Protein AF-C4FLY3-F1 (afdb_monomer)

Radius of gyration: 10.32 Å; Cα contacts (8 Å, |Δi|>4): 82; chains: 1; bounding box: 27×21×24 Å

Solvent-accessible surface area (backbone atoms only — not comparable to full-atom values): 2986 Å² total; per-residue (Å²): 136,85,80,58,61,50,77,47,72,55,93,96,54,60,68,68,59,56,44,53,53,55,56,72,63,67,61,19,26,37,36,69,36,75,95,79,61,34,32,38,40,31,66,56,69,75,48,78,86

Foldseek 3Di:
DPPFKDKDADPPDDQVNVQVVLLVVQQAEWERDVVVRTIMHGNHHYDYD

Sequence (49 aa):
MQGKAIDINISGVPLHILRDVAISLKAGGVGYYPSSNFVHIDTGRIRYW

Mean predicted aligned error: 1.95 Å

InterPro domains:
  IPR009045 Peptidase M74/Hedgehog-like, zinc-binding domain superfamily [G3DSA:3.30.1380.10] (1-49)
  IPR009045 Peptidase M74/Hedgehog-like, zinc-bin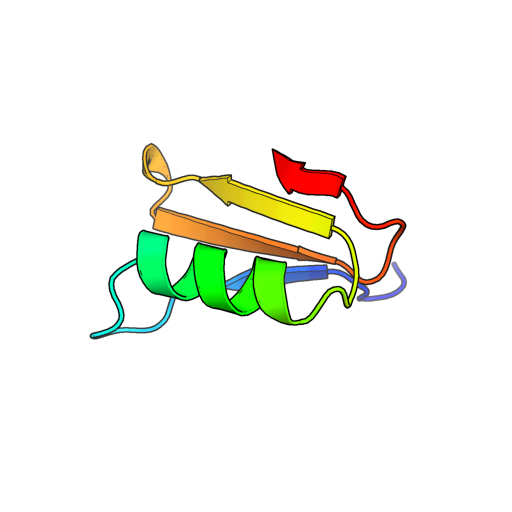ding domain superfamily [SSF55166] (1-49)
  IPR010275 Peptidoglycan L,D-endopeptidase MepK [PF05951] (1-49)
  IPR010275 Peptidoglycan L,D-endopeptidase MepK [PTHR37425] (1-49)

pLDDT: mean 97.68, std 2.97, range [78.5, 98.88]

Secondary structure (DSSP, 8-state):
----EEEE--TTS-HHHHHHHHHHTTSSEEEEEGGGTEEEEESSSSEE-

Structure (mmCIF, N/CA/C/O backbone):
data_AF-C4FLY3-F1
#
_entry.id   AF-C4FLY3-F1
#
loop_
_atom_site.group_PDB
_atom_site.id
_atom_site.type_symbol
_atom_site.label_atom_id
_atom_site.label_alt_id
_atom_site.label_comp_id
_atom_site.label_asym_id
_atom_site.label_entity_id
_atom_site.label_seq_id
_atom_site.pdbx_PDB_ins_code
_atom_site.Cartn_x
_atom_site.Cartn_y
_atom_site.Cartn_z
_atom_site.occupancy
_atom_site.B_iso_or_equiv
_atom_site.auth_seq_id
_atom_site.auth_comp_id
_atom_site.auth_asym_id
_atom_site.auth_atom_id
_atom_site.pdbx_PDB_model_num
ATOM 1 N N . MET A 1 1 ? 11.793 14.100 -4.764 1.00 78.50 1 MET A N 1
ATOM 2 C CA . MET A 1 1 ? 10.686 13.127 -4.592 1.00 78.50 1 MET A CA 1
ATOM 3 C C . MET A 1 1 ? 9.763 13.205 -5.801 1.00 78.50 1 MET A C 1
ATOM 5 O O . MET A 1 1 ? 9.519 14.313 -6.249 1.00 78.50 1 MET A O 1
ATOM 9 N N . GLN A 1 2 ? 9.293 12.072 -6.343 1.00 92.56 2 GLN A N 1
ATOM 10 C CA . GLN A 1 2 ? 8.427 12.035 -7.543 1.00 92.56 2 GLN A CA 1
ATOM 11 C C . GLN A 1 2 ? 6.933 11.802 -7.235 1.00 92.56 2 GLN A C 1
ATOM 13 O O . GLN A 1 2 ? 6.129 11.866 -8.153 1.00 92.56 2 GLN A O 1
ATOM 18 N N . GLY A 1 3 ? 6.559 11.508 -5.980 1.00 94.25 3 GLY A N 1
ATOM 19 C CA . GLY A 1 3 ? 5.151 11.315 -5.593 1.00 94.25 3 GLY A CA 1
ATOM 20 C C . GLY A 1 3 ? 4.480 10.083 -6.214 1.00 94.25 3 GLY A C 1
ATOM 21 O O . GLY A 1 3 ? 3.327 10.151 -6.612 1.00 94.25 3 GLY A O 1
ATOM 22 N N . LYS A 1 4 ? 5.209 8.967 -6.342 1.00 97.12 4 LYS A N 1
ATOM 23 C CA . LYS A 1 4 ? 4.760 7.751 -7.052 1.00 97.12 4 LYS A CA 1
ATOM 24 C C . LYS A 1 4 ? 4.214 6.640 -6.147 1.00 97.12 4 LYS A C 1
ATOM 26 O O . LYS A 1 4 ? 4.119 5.499 -6.593 1.00 97.12 4 LYS A O 1
ATOM 31 N N . ALA A 1 5 ? 3.922 6.950 -4.888 1.00 98.19 5 ALA A N 1
ATOM 32 C CA . ALA A 1 5 ? 3.410 5.989 -3.923 1.00 98.19 5 ALA A CA 1
ATOM 33 C C . ALA A 1 5 ? 2.458 6.655 -2.926 1.00 98.19 5 ALA A C 1
ATOM 35 O O . ALA A 1 5 ? 2.581 7.855 -2.667 1.00 98.19 5 ALA A O 1
ATOM 36 N N . ILE A 1 6 ? 1.539 5.868 -2.374 1.00 98.06 6 ILE A N 1
ATO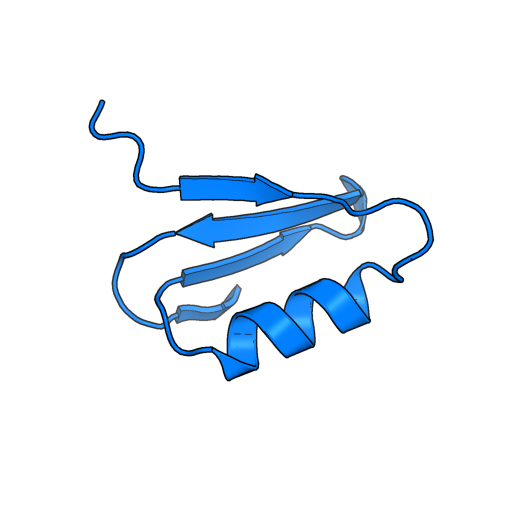M 37 C CA . ILE A 1 6 ? 0.594 6.276 -1.335 1.00 98.06 6 ILE A CA 1
ATOM 38 C C . ILE A 1 6 ? 0.350 5.123 -0.358 1.00 98.06 6 ILE A C 1
ATOM 40 O O . ILE A 1 6 ? 0.264 3.965 -0.765 1.00 98.06 6 ILE A O 1
ATOM 44 N N . ASP A 1 7 ? 0.186 5.466 0.916 1.00 98.56 7 ASP A N 1
ATOM 45 C CA . ASP A 1 7 ? -0.332 4.572 1.948 1.00 98.56 7 ASP A CA 1
ATOM 46 C C . ASP A 1 7 ? -1.803 4.928 2.188 1.00 98.56 7 ASP A C 1
ATOM 48 O O . ASP A 1 7 ? -2.127 6.078 2.494 1.00 98.56 7 ASP A O 1
ATOM 52 N N . ILE A 1 8 ? -2.708 3.968 1.992 1.00 98.12 8 ILE A N 1
ATOM 53 C CA . ILE A 1 8 ? -4.154 4.212 1.984 1.00 98.12 8 ILE A CA 1
ATOM 54 C C . ILE A 1 8 ? -4.915 3.273 2.925 1.00 98.12 8 ILE A C 1
ATOM 56 O O . ILE A 1 8 ? -4.656 2.073 3.012 1.00 98.12 8 ILE A O 1
ATOM 60 N N . ASN A 1 9 ? -5.913 3.847 3.594 1.00 98.31 9 ASN A N 1
ATOM 61 C CA . ASN A 1 9 ? -6.997 3.161 4.284 1.00 98.31 9 ASN A CA 1
ATOM 62 C C . ASN A 1 9 ? -8.316 3.844 3.889 1.00 98.31 9 ASN A C 1
ATOM 64 O O . ASN A 1 9 ? -8.356 5.069 3.769 1.00 98.31 9 ASN A O 1
ATOM 68 N N . ILE A 1 10 ? -9.381 3.069 3.677 1.00 97.88 10 ILE A N 1
ATOM 69 C CA . ILE A 1 10 ? -10.708 3.595 3.349 1.00 97.88 10 ILE A CA 1
ATOM 70 C C . ILE A 1 10 ? -11.679 3.170 4.452 1.00 97.88 10 ILE A C 1
ATOM 72 O O . ILE A 1 10 ? -11.923 1.979 4.647 1.00 97.88 10 ILE A O 1
ATOM 76 N N . SER A 1 11 ? -12.260 4.149 5.151 1.00 97.38 11 SER A N 1
ATOM 77 C CA . SER A 1 11 ? -13.263 3.892 6.190 1.00 97.38 11 SER A CA 1
ATOM 78 C C . SER A 1 11 ? -14.432 3.077 5.631 1.00 97.38 11 SER A C 1
ATOM 80 O O . SER A 1 11 ? -14.960 3.384 4.563 1.00 97.38 11 SER A O 1
ATOM 82 N N 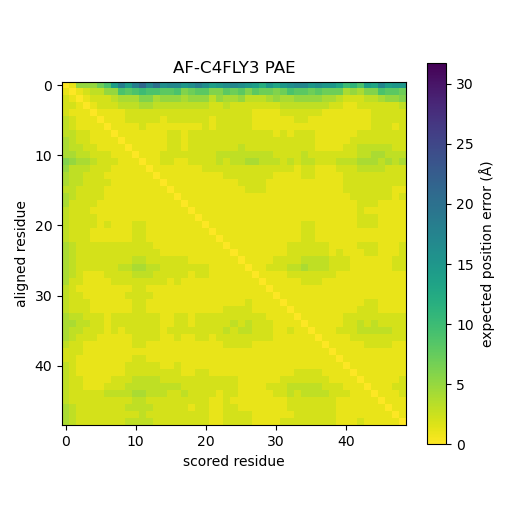. GLY A 1 12 ? -14.822 2.023 6.347 1.00 97.62 12 GLY A N 1
ATOM 83 C CA . GLY A 1 12 ? -15.878 1.101 5.923 1.00 97.62 12 GLY A CA 1
ATOM 84 C C . GLY A 1 12 ? -15.440 0.025 4.922 1.00 97.62 12 GLY A C 1
ATOM 85 O O . GLY A 1 12 ? -16.231 -0.869 4.635 1.00 97.62 12 GLY A O 1
ATOM 86 N N . VAL A 1 13 ? -14.195 0.047 4.433 1.00 98.19 13 VAL A N 1
ATOM 87 C CA . VAL A 1 13 ? -13.641 -1.015 3.580 1.00 98.19 13 VAL A CA 1
ATOM 88 C C . VAL A 1 13 ? -12.675 -1.873 4.401 1.00 98.19 13 VAL A C 1
ATOM 90 O O . VAL A 1 13 ? -11.674 -1.357 4.902 1.00 98.19 13 VAL A O 1
ATOM 93 N N . PRO A 1 14 ? -12.914 -3.191 4.536 1.00 98.31 14 PRO A N 1
ATOM 94 C CA . PRO A 1 14 ? -11.952 -4.074 5.181 1.00 98.31 14 PRO A CA 1
ATOM 95 C C . PRO A 1 14 ? -10.597 -4.038 4.462 1.00 98.31 14 PRO A C 1
ATOM 97 O O . PRO A 1 14 ? -10.529 -4.160 3.239 1.00 98.31 14 PRO A O 1
ATOM 100 N N . LEU A 1 15 ? -9.502 -3.921 5.217 1.00 98.31 15 LEU A N 1
ATOM 101 C CA . LEU A 1 15 ? -8.170 -3.683 4.648 1.00 98.31 15 LEU A CA 1
ATOM 102 C C . LEU A 1 15 ? -7.711 -4.776 3.664 1.00 98.31 15 LEU A C 1
ATOM 104 O O . LEU A 1 15 ? -7.041 -4.484 2.676 1.00 98.31 15 LEU A O 1
ATOM 108 N N . HIS A 1 16 ? -8.102 -6.031 3.900 1.00 98.56 16 HIS A N 1
ATOM 109 C CA . HIS A 1 16 ? -7.798 -7.142 2.995 1.00 98.56 16 HIS A CA 1
ATOM 110 C C . HIS A 1 16 ? -8.512 -7.007 1.638 1.00 98.56 16 HIS A C 1
ATOM 112 O O . HIS A 1 16 ? -7.913 -7.320 0.616 1.00 98.56 16 HIS A O 1
ATOM 118 N N . ILE A 1 17 ? -9.739 -6.470 1.609 1.00 98.69 17 ILE A N 1
ATOM 119 C CA . ILE A 1 17 ? -10.458 -6.183 0.359 1.00 98.69 17 ILE A CA 1
ATOM 120 C C . ILE A 1 17 ? -9.738 -5.076 -0.410 1.00 98.69 17 ILE A C 1
ATOM 122 O O . ILE A 1 17 ? -9.521 -5.206 -1.612 1.00 98.69 17 ILE A O 1
ATOM 126 N N . LEU A 1 18 ? -9.309 -4.013 0.281 1.00 98.56 18 LEU A N 1
ATOM 127 C CA . LEU A 1 18 ? -8.540 -2.932 -0.340 1.00 98.56 18 LEU A CA 1
ATOM 128 C C . LEU A 1 18 ? -7.237 -3.451 -0.970 1.00 98.56 18 LEU A C 1
ATOM 130 O O . LEU A 1 18 ? -6.920 -3.094 -2.105 1.00 98.56 18 LEU A O 1
ATOM 134 N N . ARG A 1 19 ? -6.517 -4.339 -0.269 1.00 98.62 19 ARG A N 1
ATOM 135 C CA . ARG A 1 19 ? -5.327 -5.025 -0.793 1.00 98.62 19 ARG A CA 1
ATOM 136 C C . ARG A 1 19 ? -5.651 -5.825 -2.054 1.00 98.62 19 ARG A C 1
ATOM 138 O O . ARG A 1 19 ? -4.952 -5.682 -3.053 1.00 98.62 19 ARG A O 1
ATOM 145 N N . ASP A 1 20 ? -6.685 -6.660 -2.017 1.00 98.75 20 ASP A N 1
ATOM 146 C CA 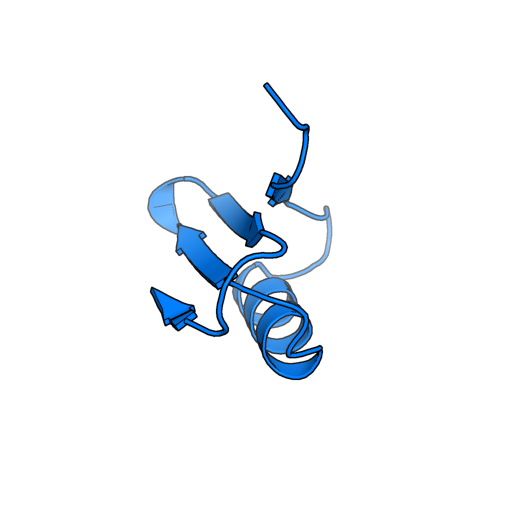. ASP A 1 20 ? -7.022 -7.557 -3.130 1.00 98.75 20 ASP A CA 1
ATOM 147 C C . ASP A 1 20 ? -7.430 -6.770 -4.382 1.00 98.75 20 ASP A C 1
ATOM 149 O O . ASP A 1 20 ? -7.001 -7.090 -5.495 1.00 98.75 20 ASP A O 1
ATOM 153 N N . VAL A 1 21 ? -8.168 -5.671 -4.197 1.00 98.50 21 VAL A N 1
ATOM 154 C CA . VAL A 1 21 ? -8.477 -4.724 -5.274 1.00 98.50 21 VAL A CA 1
ATOM 155 C C . VAL A 1 21 ? -7.195 -4.096 -5.823 1.00 98.50 21 VAL A C 1
ATOM 157 O O . VAL A 1 21 ? -6.987 -4.138 -7.034 1.00 98.50 21 VAL A O 1
ATOM 160 N N . ALA A 1 22 ? -6.299 -3.585 -4.973 1.00 98.50 22 ALA A N 1
ATOM 161 C CA . ALA A 1 22 ? -5.034 -2.995 -5.418 1.00 98.50 22 ALA A CA 1
ATOM 162 C C . ALA A 1 22 ? -4.168 -3.986 -6.223 1.00 98.50 22 ALA A C 1
ATOM 164 O O . ALA A 1 22 ? -3.622 -3.627 -7.268 1.00 98.50 22 ALA A O 1
ATOM 165 N N . ILE A 1 23 ? -4.095 -5.250 -5.790 1.00 98.75 23 ILE A N 1
ATOM 166 C CA . ILE A 1 23 ? -3.396 -6.329 -6.507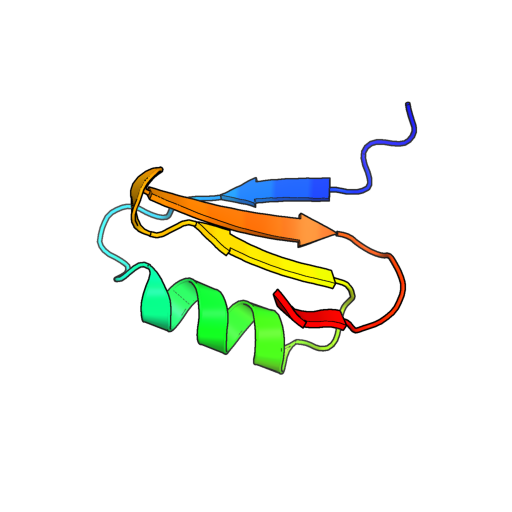 1.00 98.75 23 ILE A CA 1
ATOM 167 C C . ILE A 1 23 ? -4.023 -6.561 -7.888 1.00 98.75 23 ILE A C 1
ATOM 169 O O . ILE A 1 23 ? -3.296 -6.684 -8.880 1.00 98.75 23 ILE A O 1
ATOM 173 N N . SER A 1 24 ? -5.359 -6.587 -7.967 1.00 98.62 24 SER A N 1
ATOM 174 C CA . SER A 1 24 ? -6.095 -6.843 -9.214 1.00 98.62 24 SER A CA 1
ATOM 175 C C . SER A 1 24 ? -5.850 -5.792 -10.300 1.00 98.62 24 SER A C 1
ATOM 177 O O . SER A 1 24 ? -5.878 -6.126 -11.484 1.00 98.62 24 SER A O 1
ATOM 179 N N . LEU A 1 25 ? -5.533 -4.551 -9.910 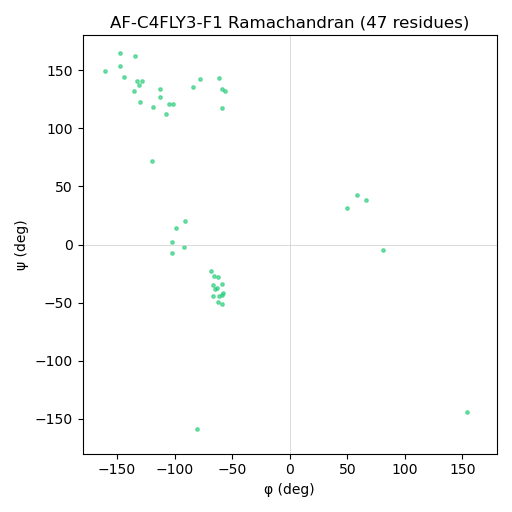1.00 98.00 25 LEU A N 1
ATOM 180 C CA . LEU A 1 25 ? -5.251 -3.458 -10.843 1.00 98.00 25 LEU A CA 1
ATOM 181 C C . LEU A 1 25 ? -3.944 -3.658 -11.616 1.00 98.00 25 LEU A C 1
ATOM 183 O O . LEU A 1 25 ? -3.779 -3.066 -12.680 1.00 98.00 25 LEU A O 1
ATOM 187 N N . LYS A 1 26 ? -3.004 -4.461 -11.090 1.00 97.81 26 LYS A N 1
ATOM 188 C CA . LYS A 1 26 ? -1.679 -4.705 -11.697 1.00 97.81 26 LYS A CA 1
ATOM 189 C C . LYS A 1 26 ? -0.939 -3.411 -12.089 1.00 97.81 26 LYS A C 1
ATOM 191 O O . LYS A 1 26 ? -0.169 -3.397 -13.046 1.00 97.81 26 LYS A O 1
ATOM 196 N N . ALA A 1 27 ? -1.166 -2.333 -11.336 1.00 97.69 27 ALA A N 1
ATOM 197 C CA . ALA A 1 27 ? -0.663 -0.991 -11.635 1.00 97.69 27 ALA A CA 1
ATOM 198 C C . ALA A 1 27 ? 0.698 -0.669 -10.982 1.00 97.69 27 ALA A C 1
ATOM 200 O O . ALA A 1 27 ? 1.250 0.407 -11.206 1.00 97.69 27 ALA A O 1
ATOM 201 N N . GLY A 1 28 ? 1.244 -1.603 -10.197 1.00 98.38 28 GLY A N 1
ATOM 202 C CA . GLY A 1 28 ? 2.582 -1.523 -9.622 1.00 98.38 28 GLY A CA 1
ATOM 203 C C . GLY A 1 28 ? 2.714 -2.335 -8.335 1.00 98.38 28 GLY A C 1
ATOM 204 O O . GLY A 1 28 ? 2.167 -3.439 -8.252 1.00 98.38 28 GLY A O 1
ATOM 205 N N . GLY A 1 29 ? 3.496 -1.841 -7.374 1.00 98.75 29 GLY A N 1
ATOM 206 C CA . GLY A 1 29 ? 3.749 -2.532 -6.110 1.00 98.75 29 GLY A CA 1
ATOM 207 C C . GLY A 1 29 ? 2.582 -2.406 -5.130 1.00 98.75 29 GLY A C 1
ATOM 208 O O . GLY A 1 29 ? 1.964 -1.346 -5.060 1.00 98.75 29 GLY A O 1
ATOM 209 N N . VAL A 1 30 ? 2.294 -3.472 -4.376 1.00 98.88 30 VAL A N 1
ATOM 210 C CA . VAL A 1 30 ? 1.300 -3.462 -3.288 1.00 98.88 30 VAL A CA 1
ATOM 211 C C . VAL A 1 30 ? 1.910 -4.059 -2.022 1.00 98.88 30 VAL A C 1
ATOM 213 O O . VAL A 1 30 ? 2.348 -5.206 -2.044 1.00 98.88 30 VAL A O 1
ATOM 216 N N . GLY A 1 31 ? 1.907 -3.297 -0.928 1.00 98.75 31 GLY A N 1
ATOM 217 C CA . GLY A 1 31 ? 2.357 -3.739 0.395 1.00 98.75 31 GLY A CA 1
ATOM 218 C C . GLY A 1 31 ? 1.201 -3.815 1.392 1.00 98.75 31 GLY A C 1
ATOM 219 O O . 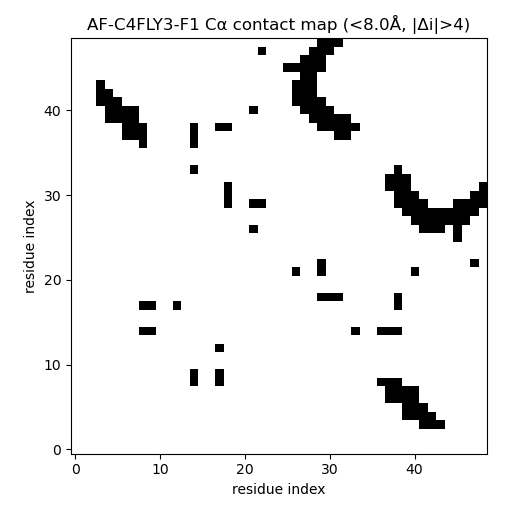GLY A 1 31 ? 0.402 -2.880 1.477 1.00 98.75 31 GLY A O 1
ATOM 220 N N . TYR A 1 32 ? 1.093 -4.897 2.160 1.00 98.75 32 TYR A N 1
ATOM 221 C CA . TYR A 1 32 ? 0.000 -5.116 3.108 1.00 98.75 32 TYR A CA 1
ATOM 222 C C . TYR A 1 32 ? 0.447 -4.970 4.567 1.00 98.75 32 TYR A C 1
ATOM 224 O O . TYR A 1 32 ? 1.161 -5.815 5.101 1.00 98.75 32 TYR A O 1
ATOM 232 N N . TYR A 1 33 ? -0.041 -3.926 5.248 1.00 98.56 33 TYR A N 1
ATOM 233 C CA . TYR A 1 33 ? 0.351 -3.591 6.621 1.00 98.56 33 TYR A CA 1
ATOM 234 C C . TYR A 1 33 ? -0.854 -3.615 7.576 1.00 98.56 33 TYR A C 1
ATOM 236 O O . TYR A 1 33 ? -1.296 -2.563 8.046 1.00 98.56 33 TYR A O 1
ATOM 244 N N . PRO A 1 34 ? -1.405 -4.799 7.913 1.00 97.56 34 PRO A N 1
ATOM 245 C CA . PRO A 1 34 ? -2.593 -4.903 8.762 1.00 97.56 34 PRO A CA 1
ATOM 246 C C . PRO A 1 34 ? -2.370 -4.362 10.177 1.00 97.56 34 PRO A C 1
ATOM 248 O O . PRO A 1 34 ? -3.246 -3.685 10.706 1.00 97.56 34 PRO A O 1
ATOM 251 N N . SER A 1 35 ? -1.187 -4.575 10.762 1.00 98.06 35 SER A N 1
ATOM 252 C CA . SER A 1 35 ? -0.850 -4.066 12.100 1.00 98.06 35 SER A CA 1
ATOM 253 C C . SER A 1 35 ? -0.780 -2.538 12.166 1.00 98.06 35 SER A C 1
ATOM 255 O O . SER A 1 35 ? -1.006 -1.958 13.223 1.00 98.06 35 SER A O 1
ATOM 257 N N . SER A 1 36 ? -0.476 -1.887 11.041 1.00 98.31 36 SER A N 1
ATOM 258 C CA . SER A 1 36 ? -0.430 -0.425 10.912 1.00 98.31 36 SER A CA 1
ATOM 259 C C . SER A 1 36 ? -1.672 0.146 10.219 1.00 98.31 36 SER A C 1
ATOM 261 O O . SER A 1 36 ? -1.769 1.355 10.040 1.00 98.31 36 SER A O 1
ATOM 263 N N . ASN A 1 37 ? -2.631 -0.715 9.868 1.00 97.81 37 ASN A N 1
ATOM 264 C CA . ASN A 1 37 ? -3.920 -0.376 9.280 1.00 97.81 37 ASN A CA 1
ATOM 265 C C . ASN A 1 37 ? -3.845 0.403 7.946 1.00 97.81 37 ASN A C 1
ATOM 267 O O . ASN A 1 37 ? -4.617 1.337 7.743 1.00 97.81 37 ASN A O 1
ATOM 271 N N . PHE A 1 38 ? -2.956 0.030 7.016 1.00 98.75 38 PHE A N 1
ATOM 272 C CA . PHE A 1 38 ? -2.927 0.608 5.661 1.00 98.75 38 PHE A CA 1
ATOM 273 C C . PHE A 1 38 ? -2.464 -0.388 4.581 1.00 98.75 38 PHE A C 1
ATOM 275 O O . PHE A 1 38 ? -1.895 -1.444 4.868 1.00 98.75 38 PHE A O 1
ATOM 282 N N . VAL A 1 39 ? -2.720 -0.034 3.320 1.00 98.81 39 VAL A N 1
ATOM 283 C CA . VAL A 1 39 ? -2.157 -0.674 2.125 1.00 98.81 39 VAL A CA 1
ATOM 284 C C . VAL A 1 39 ? -1.224 0.319 1.442 1.00 98.81 39 VAL A C 1
ATOM 286 O O . VAL A 1 39 ? -1.628 1.445 1.161 1.00 98.81 39 VAL A O 1
ATOM 289 N N . HIS A 1 40 ? 0.010 -0.095 1.174 1.00 98.81 40 HIS A N 1
ATOM 290 C CA . HIS A 1 40 ? 0.952 0.658 0.352 1.00 98.81 40 HIS A CA 1
ATOM 291 C C . HIS A 1 40 ? 0.699 0.364 -1.124 1.00 98.81 40 HIS A C 1
ATOM 293 O O . HIS A 1 40 ? 0.559 -0.803 -1.492 1.00 98.81 40 HIS A O 1
ATOM 299 N N . ILE A 1 41 ? 0.693 1.389 -1.974 1.00 98.56 41 ILE A N 1
ATOM 300 C CA . ILE A 1 41 ? 0.590 1.244 -3.429 1.00 98.56 41 ILE A CA 1
ATOM 301 C C . ILE A 1 41 ? 1.612 2.163 -4.099 1.00 98.56 41 ILE A C 1
ATOM 303 O O . ILE A 1 41 ? 1.677 3.348 -3.775 1.00 98.56 41 ILE A O 1
ATOM 307 N N . ASP A 1 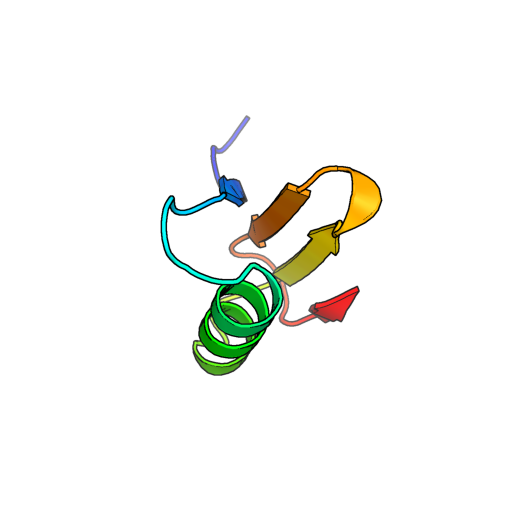42 ? 2.372 1.645 -5.067 1.00 98.50 42 ASP A N 1
ATOM 308 C CA . ASP A 1 42 ? 3.314 2.422 -5.884 1.00 98.50 42 ASP A CA 1
ATOM 309 C C . ASP A 1 42 ? 3.222 2.096 -7.377 1.00 98.50 42 ASP A C 1
ATOM 311 O O . ASP A 1 42 ? 2.716 1.045 -7.755 1.00 98.50 42 ASP A O 1
ATOM 315 N N . THR A 1 43 ? 3.754 2.969 -8.239 1.00 98.06 43 THR A N 1
ATOM 316 C CA . THR A 1 43 ? 3.742 2.788 -9.709 1.00 98.06 43 THR A CA 1
ATOM 317 C C . THR A 1 43 ? 4.978 2.057 -10.265 1.00 98.06 43 THR A C 1
ATOM 319 O O . THR A 1 43 ? 5.359 2.261 -11.421 1.00 98.06 43 THR A O 1
ATOM 322 N N . GLY A 1 44 ? 5.713 1.318 -9.433 1.00 97.06 44 GLY A N 1
ATOM 323 C CA . GLY A 1 44 ? 6.912 0.573 -9.814 1.00 97.06 44 GLY A CA 1
ATOM 324 C C . GLY A 1 44 ? 6.600 -0.773 -10.474 1.00 97.06 44 GLY A C 1
ATOM 325 O O . GLY A 1 44 ? 5.513 -1.008 -10.993 1.00 97.06 44 GLY A O 1
ATOM 326 N N . ARG A 1 45 ? 7.568 -1.699 -10.454 1.00 97.75 45 ARG A N 1
ATOM 327 C CA . ARG A 1 45 ? 7.342 -3.074 -10.936 1.00 97.75 45 ARG A CA 1
ATOM 328 C C . ARG A 1 45 ? 6.262 -3.758 -10.100 1.00 97.75 45 ARG A C 1
ATOM 330 O O . ARG A 1 45 ? 6.251 -3.590 -8.879 1.00 97.75 45 ARG A O 1
ATOM 337 N N . ILE A 1 46 ? 5.440 -4.583 -10.747 1.00 98.44 46 ILE A N 1
ATOM 338 C CA . ILE A 1 46 ? 4.458 -5.431 -10.066 1.00 98.44 4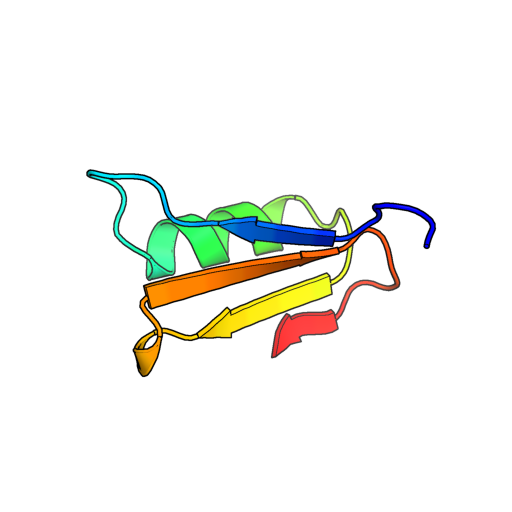6 ILE A CA 1
ATOM 339 C C . ILE A 1 46 ? 5.193 -6.349 -9.086 1.00 98.44 46 ILE A C 1
ATOM 341 O O . ILE A 1 46 ? 6.039 -7.147 -9.488 1.00 98.44 46 ILE A O 1
ATOM 345 N N . ARG A 1 47 ? 4.889 -6.187 -7.800 1.00 98.44 47 ARG A N 1
ATOM 346 C CA . ARG A 1 47 ? 5.443 -6.956 -6.683 1.00 98.44 47 ARG A CA 1
ATOM 347 C C . ARG A 1 47 ? 4.518 -6.807 -5.483 1.00 98.44 47 ARG A C 1
ATOM 349 O O . ARG A 1 47 ? 3.879 -5.767 -5.333 1.00 98.44 47 ARG A O 1
ATOM 356 N N . TYR A 1 48 ? 4.463 -7.832 -4.651 1.00 98.38 48 TYR A N 1
ATOM 357 C CA . TYR A 1 48 ? 3.539 -7.894 -3.525 1.00 98.38 48 TYR A CA 1
ATOM 358 C C . TYR A 1 48 ? 4.305 -8.292 -2.268 1.00 98.38 48 TYR A C 1
ATOM 360 O O . TYR A 1 48 ? 5.166 -9.172 -2.356 1.00 98.38 48 TYR A O 1
ATOM 368 N N . TRP A 1 49 ? 4.027 -7.636 -1.141 1.00 98.31 49 TRP A N 1
ATOM 369 C CA . TRP A 1 49 ? 4.653 -7.928 0.151 1.00 98.31 49 TRP A CA 1
ATOM 370 C C . TRP A 1 49 ? 3.730 -7.636 1.334 1.00 98.31 49 TRP A C 1
ATOM 372 O O . TRP A 1 49 ? 2.737 -6.896 1.155 1.00 98.31 49 TRP A O 1
#

Organism: NCBI:txid432331